Protein AF-A0A2E2HDE6-F1 (afdb_monomer_lite)

Foldseek 3Di:
DLLVDDPVVSQVVLLVVLLVVLLVVLLVVLVVVLVVVLCVQCVVQVVVLVVQPDQDPVVVLVVVLVVVCVPPDPVVSVVVSVVVCVVDVDDSHCVVVNVVSVVVSVVCSVVSSVVSSVVRSVVSSVVVVVVSVCVVDVDPDD

Sequence (142 aa):
MLYRLPFIIFYPVIFVWSIFYGGLAGCFYQLVSVYENWLAFNKLQINLWKRYPQRSYRKYIEHMWKHQVKGKSIELAEYNKLHLERKFPDEPFPFIRLTFNTLFMLLILPFMVLIGLFYGPVYVFRSKLQQYRNAIEPVPAK

Structure (mmCIF, N/CA/C/O backbone):
data_AF-A0A2E2HDE6-F1
#
_entry.id   AF-A0A2E2HDE6-F1
#
loop_
_atom_site.group_PDB
_atom_site.id
_atom_site.type_symbol
_atom_site.label_atom_id
_atom_site.label_alt_id
_atom_site.label_comp_id
_atom_site.label_asym_id
_atom_site.label_entity_id
_atom_site.label_seq_id
_atom_site.pdbx_PDB_ins_code
_atom_site.Cartn_x
_atom_site.Cartn_y
_atom_site.Cartn_z
_atom_site.occupancy
_atom_site.B_iso_or_equiv
_atom_site.auth_seq_id
_atom_site.auth_comp_id
_atom_site.auth_asym_id
_atom_site.auth_atom_id
_atom_site.pdbx_PDB_model_num
ATOM 1 N N . MET A 1 1 ? 9.616 -8.923 -28.697 1.00 59.62 1 MET A N 1
ATOM 2 C CA . MET A 1 1 ? 10.152 -8.360 -29.956 1.00 59.62 1 MET A CA 1
ATOM 3 C C . MET A 1 1 ? 11.148 -7.215 -29.758 1.00 59.62 1 MET A C 1
ATOM 5 O O . MET A 1 1 ? 12.103 -7.176 -30.514 1.00 59.62 1 MET A O 1
ATOM 9 N N . LEU A 1 2 ? 11.014 -6.345 -28.744 1.00 61.56 2 LEU A N 1
ATOM 10 C CA . LEU A 1 2 ? 11.945 -5.216 -28.516 1.00 61.56 2 LEU A CA 1
ATOM 11 C C . LEU A 1 2 ? 13.422 -5.612 -28.313 1.00 61.56 2 LEU A C 1
ATOM 13 O O . LEU A 1 2 ? 14.306 -4.886 -28.735 1.00 61.56 2 LEU A O 1
ATOM 17 N N . TYR A 1 3 ? 13.701 -6.778 -27.727 1.00 64.75 3 TYR A N 1
ATOM 18 C CA . TYR A 1 3 ? 15.060 -7.238 -27.401 1.00 64.75 3 TYR A CA 1
ATOM 19 C C . TYR A 1 3 ? 15.937 -7.620 -28.607 1.00 64.75 3 TYR A C 1
ATOM 21 O O . TYR A 1 3 ? 17.091 -7.979 -28.419 1.00 64.75 3 TYR A O 1
ATOM 29 N N . ARG A 1 4 ? 15.404 -7.582 -29.835 1.00 67.31 4 ARG A N 1
ATOM 30 C CA . ARG A 1 4 ? 16.168 -7.838 -31.071 1.00 67.31 4 ARG A CA 1
ATOM 31 C C . ARG A 1 4 ? 16.667 -6.556 -31.748 1.00 67.31 4 ARG A C 1
ATOM 33 O O . ARG A 1 4 ? 17.321 -6.637 -32.780 1.00 67.31 4 ARG A O 1
ATOM 40 N N . LEU A 1 5 ? 16.316 -5.386 -31.213 1.00 75.12 5 LEU A N 1
ATOM 41 C CA . LEU A 1 5 ? 16.745 -4.101 -31.758 1.00 75.12 5 LEU A CA 1
ATOM 42 C C . LEU A 1 5 ? 18.225 -3.845 -31.443 1.00 75.12 5 LEU A C 1
ATOM 44 O O . LEU A 1 5 ? 18.683 -4.228 -30.366 1.00 75.12 5 LEU A O 1
ATOM 48 N N . PRO A 1 6 ? 18.963 -3.156 -32.332 1.00 77.00 6 PRO A N 1
ATOM 49 C CA . PRO A 1 6 ? 20.324 -2.733 -32.036 1.00 77.00 6 PRO A CA 1
ATOM 50 C C . PRO A 1 6 ? 20.334 -1.806 -30.814 1.00 77.00 6 PRO A C 1
ATOM 52 O O . PRO A 1 6 ? 19.424 -0.992 -30.629 1.00 77.00 6 PRO A O 1
ATOM 55 N N . PHE A 1 7 ? 21.385 -1.912 -29.998 1.00 75.56 7 PHE A N 1
ATOM 56 C CA . PHE A 1 7 ? 21.508 -1.252 -28.690 1.00 75.56 7 PHE A CA 1
ATOM 57 C C . PHE A 1 7 ? 21.157 0.248 -28.708 1.00 75.56 7 PHE A C 1
ATOM 59 O O . PHE A 1 7 ? 20.456 0.736 -27.822 1.00 75.56 7 PHE A O 1
ATOM 66 N N . ILE A 1 8 ? 21.581 0.952 -29.763 1.00 80.88 8 ILE A N 1
ATOM 67 C CA . ILE A 1 8 ? 21.373 2.395 -29.970 1.00 80.88 8 ILE A CA 1
ATOM 68 C C . ILE A 1 8 ? 19.882 2.764 -30.027 1.00 80.88 8 ILE A C 1
ATOM 70 O O . ILE A 1 8 ? 19.489 3.822 -29.547 1.00 80.88 8 ILE A O 1
ATOM 74 N N . ILE A 1 9 ? 19.043 1.888 -30.584 1.00 82.69 9 ILE A N 1
ATOM 75 C CA . ILE A 1 9 ? 17.593 2.097 -30.708 1.00 82.69 9 ILE A CA 1
ATOM 76 C C . ILE A 1 9 ? 16.868 1.510 -29.493 1.00 82.69 9 ILE A C 1
ATOM 78 O O . ILE A 1 9 ? 15.893 2.074 -29.001 1.00 82.69 9 ILE A O 1
ATOM 82 N N . PHE A 1 10 ? 17.365 0.389 -28.974 1.00 82.44 10 PHE A N 1
ATOM 83 C CA . PHE A 1 10 ? 16.789 -0.307 -27.829 1.00 82.44 10 PHE A CA 1
ATOM 84 C C . PHE A 1 10 ? 16.713 0.575 -26.572 1.00 82.44 10 PHE A C 1
ATOM 86 O O . PHE A 1 10 ? 15.664 0.645 -25.929 1.00 82.44 10 PHE A O 1
ATOM 93 N N . TYR A 1 11 ? 17.804 1.269 -26.239 1.00 83.88 11 TYR A N 1
ATOM 94 C CA . TYR A 1 11 ? 17.922 2.046 -25.003 1.00 83.88 11 TYR A CA 1
ATOM 95 C C . TYR A 1 11 ? 16.919 3.214 -24.892 1.00 83.88 11 TYR A C 1
ATOM 97 O O . TYR A 1 11 ? 16.182 3.250 -23.903 1.00 83.88 11 TYR A O 1
ATOM 105 N N . PRO A 1 12 ? 16.805 4.139 -25.873 1.00 87.06 12 PRO A N 1
ATOM 106 C CA . PRO A 1 12 ? 15.838 5.236 -25.794 1.00 87.06 12 PRO A CA 1
ATOM 107 C C . PRO A 1 12 ? 14.389 4.738 -25.832 1.00 87.06 12 PRO A C 1
ATOM 109 O O . PRO A 1 12 ? 13.545 5.251 -25.099 1.00 87.06 12 PRO A O 1
ATOM 112 N N . VAL A 1 13 ? 14.096 3.698 -26.621 1.00 87.75 13 VAL A N 1
ATOM 113 C CA . VAL A 1 13 ? 12.741 3.134 -26.715 1.00 87.75 13 VAL A CA 1
ATOM 114 C C . VAL A 1 13 ? 12.306 2.525 -25.384 1.00 87.75 13 VAL A C 1
ATOM 116 O O . VAL A 1 13 ? 11.186 2.767 -24.933 1.00 87.75 13 VAL A O 1
ATOM 119 N N . ILE A 1 14 ? 13.182 1.772 -24.715 1.00 87.12 14 ILE A N 1
ATOM 120 C CA . ILE A 1 14 ? 12.865 1.213 -23.397 1.00 87.12 14 ILE A CA 1
ATOM 121 C C . ILE A 1 14 ? 12.851 2.264 -22.308 1.00 87.12 14 ILE A C 1
ATOM 123 O O . ILE A 1 14 ? 12.041 2.143 -21.398 1.00 87.12 14 ILE A O 1
ATOM 127 N N . PHE A 1 15 ? 13.678 3.300 -22.395 1.00 86.56 15 PHE A N 1
ATOM 128 C CA . PHE A 1 15 ? 13.601 4.409 -21.455 1.00 86.56 15 PHE A CA 1
ATOM 129 C C . PHE A 1 15 ? 12.209 5.056 -21.482 1.00 86.56 15 PHE A C 1
ATOM 131 O O . PHE A 1 15 ? 11.551 5.138 -20.445 1.00 86.56 15 PHE A O 1
ATOM 138 N N . VAL A 1 16 ? 11.710 5.402 -22.673 1.00 90.00 16 VAL A N 1
ATOM 139 C CA . VAL A 1 16 ? 10.354 5.946 -22.847 1.00 90.00 16 VAL A CA 1
ATOM 140 C C . VAL A 1 16 ? 9.299 4.940 -22.382 1.00 90.00 16 VAL A C 1
ATOM 142 O O . VAL A 1 16 ? 8.429 5.281 -21.582 1.00 90.00 16 VAL A O 1
ATOM 145 N N . TRP A 1 17 ? 9.404 3.679 -22.811 1.00 88.12 17 TRP A N 1
ATOM 146 C CA . TRP A 1 17 ? 8.456 2.632 -22.421 1.00 88.12 17 TRP A CA 1
ATOM 147 C C . TRP A 1 17 ? 8.391 2.427 -20.904 1.00 88.12 17 TRP A C 1
ATOM 149 O O . TRP A 1 17 ? 7.309 2.268 -20.340 1.00 88.12 17 TRP A O 1
ATOM 159 N N . SER A 1 18 ? 9.537 2.461 -20.230 1.00 89.62 18 SER A N 1
ATOM 160 C CA . SER A 1 18 ? 9.634 2.331 -18.781 1.00 89.62 18 SER A CA 1
ATOM 161 C C . SER A 1 18 ? 8.983 3.495 -18.054 1.00 89.62 18 SER A C 1
ATOM 163 O O . SER A 1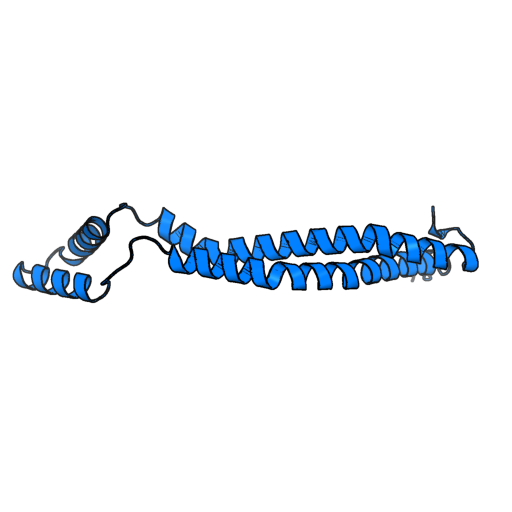 18 ? 8.322 3.261 -17.048 1.00 89.62 18 SER A O 1
ATOM 165 N N . ILE A 1 19 ? 9.114 4.727 -18.548 1.00 90.31 19 ILE A N 1
ATOM 166 C CA . ILE A 1 19 ? 8.449 5.883 -17.935 1.00 90.31 19 ILE A CA 1
ATOM 167 C C . ILE A 1 19 ? 6.930 5.721 -18.019 1.00 90.31 19 ILE A C 1
ATOM 169 O O . ILE A 1 19 ? 6.251 5.796 -16.996 1.00 90.31 19 ILE A O 1
ATOM 173 N N . PHE A 1 20 ? 6.402 5.429 -19.210 1.00 89.94 20 PHE A N 1
ATOM 174 C CA . PHE A 1 20 ? 4.958 5.296 -19.415 1.00 89.94 20 PHE A CA 1
ATOM 175 C C . PHE A 1 20 ? 4.375 4.086 -18.678 1.00 89.94 20 PHE A C 1
ATOM 177 O O . PHE A 1 20 ? 3.468 4.224 -17.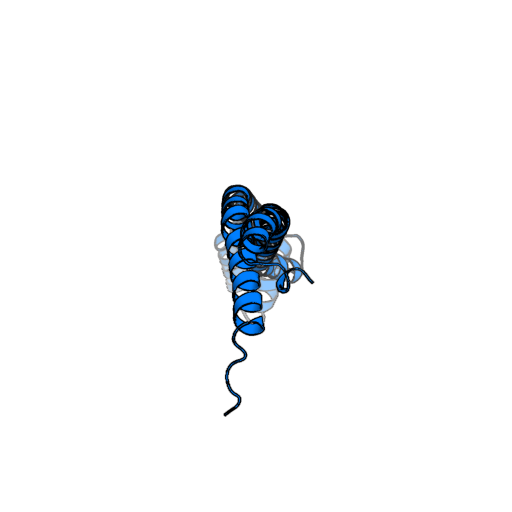857 1.00 89.94 20 PHE A O 1
ATOM 184 N N . TYR A 1 21 ? 4.900 2.890 -18.945 1.00 89.38 21 TYR A N 1
ATOM 185 C CA . TYR A 1 21 ? 4.355 1.657 -18.382 1.00 89.38 21 TYR A CA 1
ATOM 186 C C . TYR A 1 21 ? 4.730 1.484 -16.909 1.00 89.38 21 TYR A C 1
ATOM 188 O O . TYR A 1 21 ? 3.888 1.140 -16.083 1.00 89.38 21 TYR A O 1
ATOM 196 N N . GLY A 1 22 ? 5.992 1.745 -16.565 1.00 88.31 22 GLY A N 1
ATOM 197 C CA . GLY A 1 22 ? 6.484 1.615 -15.199 1.00 88.31 22 GLY A CA 1
ATOM 198 C C . GLY A 1 22 ? 5.901 2.666 -14.266 1.00 88.31 22 GLY A C 1
ATOM 199 O O . GLY A 1 22 ? 5.579 2.325 -13.134 1.00 88.31 22 GLY A O 1
ATOM 200 N N . GLY A 1 23 ? 5.685 3.900 -14.730 1.00 89.88 23 GLY A N 1
ATOM 201 C CA . GLY A 1 23 ? 5.022 4.935 -13.936 1.00 89.88 23 GLY A CA 1
ATOM 202 C C . GLY A 1 23 ? 3.586 4.544 -13.584 1.00 89.88 23 GLY A C 1
ATOM 203 O O . GLY A 1 23 ? 3.222 4.534 -12.408 1.00 89.88 23 GLY A O 1
ATOM 204 N N . LEU A 1 24 ? 2.795 4.135 -14.584 1.00 90.69 24 LEU A N 1
ATOM 205 C CA . LEU A 1 24 ? 1.407 3.702 -14.383 1.00 90.69 24 LEU A CA 1
ATOM 206 C C . LEU A 1 24 ? 1.309 2.460 -13.491 1.00 90.69 24 LEU A C 1
ATOM 208 O O . LEU A 1 24 ? 0.542 2.452 -12.527 1.00 90.69 24 LEU A O 1
ATOM 212 N N . ALA A 1 25 ? 2.109 1.429 -13.775 1.00 88.88 25 ALA A N 1
ATOM 213 C CA . ALA A 1 25 ? 2.122 0.208 -12.976 1.00 88.88 25 ALA A CA 1
ATOM 214 C C . ALA A 1 25 ? 2.579 0.487 -11.536 1.00 88.88 25 ALA A C 1
ATOM 216 O O . ALA A 1 25 ? 1.948 0.022 -10.592 1.00 88.88 25 ALA A O 1
ATOM 217 N N . GLY A 1 26 ? 3.635 1.284 -11.353 1.00 89.06 26 GLY A N 1
ATOM 218 C CA . GLY A 1 26 ? 4.152 1.658 -10.038 1.00 89.06 26 GLY A CA 1
ATOM 219 C C . GLY A 1 26 ? 3.127 2.412 -9.192 1.00 89.06 26 GLY A C 1
ATOM 220 O O . GLY A 1 26 ? 2.955 2.092 -8.015 1.00 89.06 26 GLY A O 1
ATOM 221 N N . CYS A 1 27 ? 2.389 3.348 -9.795 1.00 90.75 27 CYS A N 1
ATOM 222 C CA . CYS A 1 27 ? 1.278 4.029 -9.128 1.00 90.75 27 CYS A CA 1
ATOM 223 C C . CYS A 1 27 ? 0.177 3.042 -8.725 1.00 90.75 27 CYS A C 1
ATOM 225 O O . CYS A 1 27 ? -0.275 3.058 -7.581 1.00 90.75 27 CYS A O 1
ATOM 227 N N . PHE A 1 28 ? -0.226 2.154 -9.638 1.00 92.44 28 PHE A N 1
ATOM 228 C CA . PHE A 1 28 ? -1.267 1.163 -9.374 1.00 92.44 28 PHE A CA 1
ATOM 229 C C . PHE A 1 28 ? -0.892 0.221 -8.221 1.00 92.44 28 PHE A C 1
ATOM 231 O O . PHE A 1 28 ? -1.675 0.050 -7.289 1.00 92.44 28 PHE A O 1
ATOM 238 N N . TYR A 1 29 ? 0.322 -0.335 -8.227 1.00 91.06 29 TYR A N 1
ATOM 239 C CA . TYR A 1 29 ? 0.782 -1.221 -7.154 1.00 91.06 29 TYR A CA 1
ATOM 240 C C . TYR A 1 29 ? 0.866 -0.513 -5.801 1.00 91.06 29 TYR A C 1
ATOM 242 O O . TYR A 1 29 ? 0.520 -1.111 -4.783 1.00 91.06 29 TYR A O 1
ATOM 250 N N . GLN A 1 30 ? 1.273 0.758 -5.771 1.00 91.25 30 GLN A N 1
ATOM 251 C CA . GLN A 1 30 ? 1.296 1.515 -4.520 1.00 91.25 30 GLN A CA 1
ATOM 252 C C . GLN A 1 30 ? -0.108 1.841 -4.007 1.00 91.25 30 GLN A C 1
ATOM 254 O O . GLN A 1 30 ? -0.342 1.758 -2.803 1.00 91.25 30 GLN A O 1
ATOM 259 N N . LEU A 1 31 ? -1.070 2.122 -4.890 1.00 90.50 31 LEU A N 1
ATOM 260 C CA . LEU A 1 31 ? -2.474 2.274 -4.494 1.00 90.50 31 LEU A CA 1
ATOM 261 C C . LEU A 1 31 ? -3.030 0.984 -3.880 1.00 90.50 31 LEU A C 1
ATOM 263 O O . LEU A 1 31 ? -3.672 1.036 -2.830 1.00 90.50 31 LEU A O 1
ATOM 267 N N . VAL A 1 32 ? -2.743 -0.168 -4.494 1.00 92.56 32 VAL A N 1
ATOM 268 C CA . VAL A 1 32 ? -3.135 -1.479 -3.953 1.00 92.56 32 VAL A CA 1
ATOM 269 C C . VAL A 1 32 ? -2.470 -1.728 -2.597 1.00 92.56 32 VAL A C 1
ATOM 271 O O . VAL A 1 32 ? -3.157 -2.092 -1.650 1.00 92.56 32 VAL A O 1
ATOM 274 N N . SER A 1 33 ? -1.174 -1.445 -2.462 1.00 89.81 33 SER A N 1
ATOM 275 C CA . SER A 1 33 ? -0.435 -1.578 -1.197 1.00 89.81 33 SER A CA 1
ATOM 276 C C . SER A 1 33 ? -1.028 -0.716 -0.073 1.00 89.81 33 SER A C 1
ATOM 278 O O . SER A 1 33 ? -1.257 -1.195 1.040 1.00 89.81 33 SER A O 1
ATOM 280 N N . VAL A 1 34 ? -1.339 0.555 -0.351 1.00 90.94 34 VAL A N 1
ATOM 281 C CA . VAL A 1 34 ? -1.989 1.449 0.623 1.00 90.94 34 VAL A CA 1
ATOM 282 C C . VAL A 1 34 ? -3.373 0.920 1.007 1.00 90.94 34 VAL A C 1
ATOM 2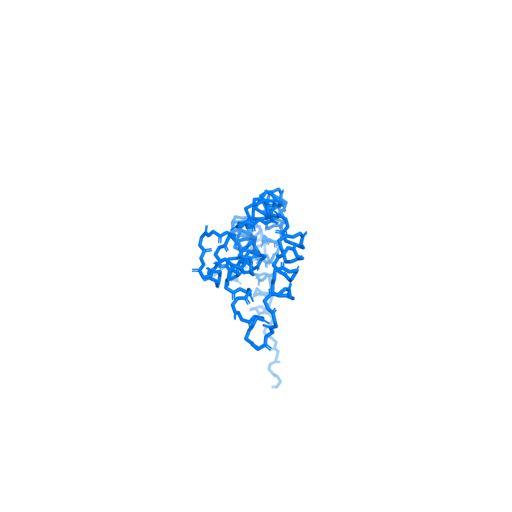84 O O . VAL A 1 34 ? -3.723 0.924 2.189 1.00 90.94 34 VAL A O 1
ATOM 287 N N . TYR A 1 35 ? -4.140 0.410 0.040 1.00 89.94 35 TYR A N 1
ATOM 288 C CA . TYR A 1 35 ? -5.449 -0.191 0.290 1.00 89.94 35 TYR A CA 1
ATOM 289 C C . TYR A 1 35 ? -5.367 -1.455 1.159 1.00 89.94 35 TYR A C 1
ATOM 291 O O . TYR A 1 35 ? -6.121 -1.587 2.126 1.00 89.94 35 TYR A O 1
ATOM 299 N N . GLU A 1 36 ? -4.438 -2.363 0.864 1.00 91.00 36 GLU A N 1
ATOM 300 C CA . GLU A 1 36 ? -4.217 -3.581 1.648 1.00 91.00 36 GLU A CA 1
ATOM 301 C C . GLU A 1 36 ? -3.785 -3.259 3.078 1.00 91.00 36 GLU A C 1
ATOM 303 O O . GLU A 1 36 ? -4.323 -3.830 4.031 1.00 91.00 36 GLU A O 1
ATOM 308 N N . ASN A 1 37 ? -2.881 -2.292 3.244 1.00 88.88 37 ASN A N 1
ATOM 309 C CA . ASN A 1 37 ? -2.470 -1.822 4.561 1.00 88.88 37 ASN A CA 1
ATOM 310 C C . ASN A 1 37 ? -3.654 -1.217 5.323 1.00 88.88 37 ASN A C 1
ATOM 312 O O . ASN A 1 37 ? -3.893 -1.582 6.475 1.00 88.88 37 ASN A O 1
ATOM 316 N N . TRP A 1 38 ? -4.441 -0.345 4.688 1.00 90.12 38 TRP A N 1
ATOM 317 C CA . TRP A 1 38 ? -5.645 0.231 5.294 1.00 90.12 38 TRP A CA 1
ATOM 318 C C . TRP A 1 38 ? -6.629 -0.856 5.748 1.00 90.12 38 TRP A C 1
ATOM 320 O O . TRP A 1 38 ? -7.128 -0.816 6.878 1.00 90.12 38 TRP A O 1
ATOM 330 N N . LEU A 1 39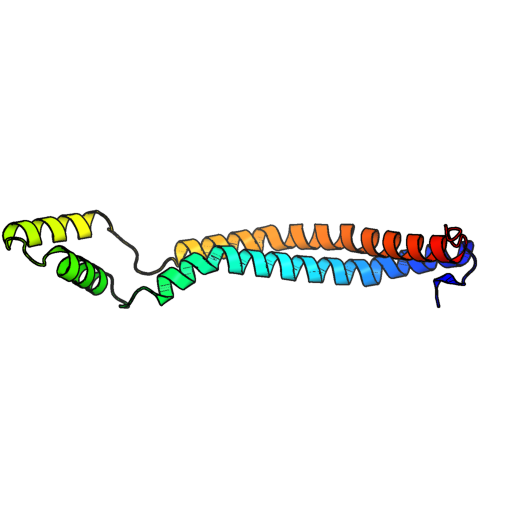 ? -6.860 -1.872 4.912 1.00 88.69 39 LEU A N 1
ATOM 331 C CA . LEU A 1 39 ? -7.662 -3.038 5.274 1.00 88.69 39 LEU A CA 1
ATOM 332 C C . LEU A 1 39 ? -7.070 -3.783 6.470 1.00 88.69 39 LEU A C 1
ATOM 334 O O . LEU A 1 39 ? -7.809 -4.094 7.401 1.00 88.69 39 LEU A O 1
ATOM 338 N N . ALA A 1 40 ? -5.766 -4.059 6.476 1.00 86.50 40 ALA A N 1
ATOM 339 C CA . ALA A 1 40 ? -5.098 -4.793 7.547 1.00 86.50 40 ALA A CA 1
ATOM 340 C C . ALA A 1 40 ? -5.206 -4.067 8.899 1.00 86.50 40 ALA A C 1
ATOM 342 O O . ALA A 1 40 ? -5.606 -4.684 9.892 1.00 86.50 40 ALA A O 1
ATOM 343 N N . PHE A 1 41 ? -4.950 -2.755 8.926 1.00 82.62 41 PHE A N 1
ATOM 344 C CA . PHE A 1 41 ? -5.077 -1.927 10.131 1.00 82.62 41 PHE A 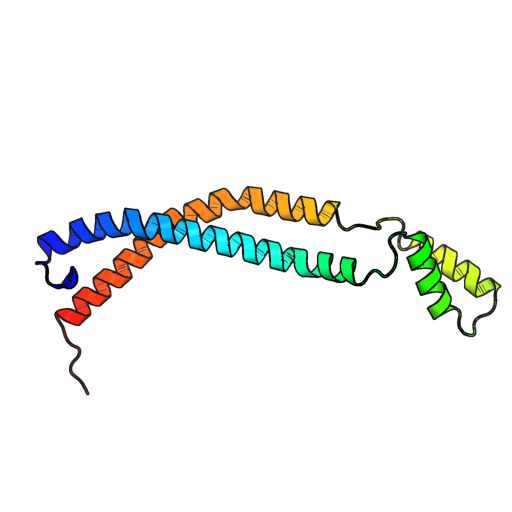CA 1
ATOM 345 C C . PHE A 1 41 ? -6.514 -1.882 10.663 1.00 82.62 41 PHE A C 1
ATOM 347 O O . PHE A 1 41 ? -6.736 -1.900 11.877 1.00 82.62 41 PHE A O 1
ATOM 354 N N . ASN A 1 42 ? -7.504 -1.874 9.771 1.00 85.44 42 ASN A N 1
ATOM 355 C CA . ASN A 1 42 ? -8.909 -1.777 10.160 1.00 85.44 42 ASN A CA 1
ATOM 356 C C . ASN A 1 42 ? -9.585 -3.137 10.379 1.00 85.44 42 ASN A C 1
ATOM 358 O O . ASN A 1 42 ? -10.617 -3.203 11.049 1.00 85.44 42 ASN A O 1
ATOM 362 N N . LYS A 1 43 ? -9.002 -4.241 9.899 1.00 84.31 43 LYS A N 1
ATOM 363 C CA . LYS A 1 43 ? -9.562 -5.599 10.008 1.00 84.31 43 LYS A CA 1
ATOM 364 C C . LYS A 1 43 ? -9.832 -5.996 11.453 1.00 84.31 43 LYS A C 1
ATOM 366 O O . LYS A 1 43 ? -10.868 -6.591 11.733 1.00 84.31 43 LYS A O 1
ATOM 371 N N . LEU A 1 44 ? -8.930 -5.653 12.373 1.00 74.94 44 LEU A N 1
ATOM 372 C CA . LEU A 1 44 ? -9.094 -5.956 13.795 1.00 74.94 44 LEU A CA 1
ATOM 373 C C . LEU A 1 44 ? -10.276 -5.184 14.397 1.00 74.94 44 LEU A C 1
ATOM 375 O O . LEU A 1 44 ? -11.115 -5.786 15.060 1.00 74.94 44 LEU A O 1
ATOM 379 N N . GLN A 1 45 ? -10.396 -3.891 14.094 1.00 73.94 45 GLN A N 1
ATOM 380 C CA . GLN A 1 45 ? -11.503 -3.046 14.559 1.00 73.94 45 GLN A CA 1
ATOM 381 C C . GLN A 1 45 ? -12.849 -3.498 13.975 1.00 73.94 45 GLN A C 1
ATOM 383 O O . GLN A 1 45 ? -13.837 -3.611 14.698 1.00 73.94 45 GLN A O 1
ATOM 388 N N . ILE A 1 46 ? -12.877 -3.848 12.686 1.00 75.44 46 ILE A N 1
ATOM 389 C CA . ILE A 1 46 ? -14.064 -4.374 12.000 1.00 75.44 46 ILE A CA 1
ATOM 390 C C . ILE A 1 46 ? -14.450 -5.757 12.545 1.00 75.44 46 ILE A C 1
ATOM 392 O O . ILE A 1 46 ? -15.633 -6.045 12.704 1.00 75.44 46 ILE A O 1
ATOM 396 N N . ASN A 1 47 ? -13.484 -6.627 12.842 1.00 74.56 47 ASN A N 1
ATOM 397 C CA . ASN A 1 47 ? -13.755 -7.952 13.403 1.00 74.56 47 ASN A CA 1
ATOM 398 C C . ASN A 1 47 ? -14.267 -7.875 14.838 1.00 74.56 47 ASN A C 1
ATOM 400 O O . ASN A 1 47 ? -15.194 -8.608 15.180 1.00 74.56 47 ASN A O 1
ATOM 404 N N . LEU A 1 48 ? -13.690 -6.995 15.660 1.00 66.56 48 LEU A N 1
ATOM 405 C CA . LEU A 1 48 ? -14.230 -6.691 16.980 1.00 66.56 48 LEU A CA 1
ATOM 406 C C . LEU A 1 48 ? -15.664 -6.185 16.831 1.00 66.56 48 LEU A C 1
ATOM 408 O O . LEU A 1 48 ? -16.557 -6.772 17.429 1.00 66.56 48 LEU A O 1
ATOM 412 N N . TRP A 1 49 ? -15.907 -5.217 15.940 1.00 68.38 49 TRP A N 1
ATOM 413 C CA . TRP A 1 49 ? -17.244 -4.705 15.625 1.00 68.38 49 TRP A CA 1
ATOM 414 C C . TRP A 1 49 ? -18.252 -5.795 15.232 1.00 68.38 49 TRP A C 1
ATOM 416 O O . TRP A 1 49 ? -19.329 -5.868 15.814 1.00 68.38 49 TRP A O 1
ATOM 426 N N . LYS A 1 50 ? -17.893 -6.693 14.309 1.00 67.56 50 LYS A N 1
ATOM 427 C CA . LYS A 1 50 ? -18.749 -7.820 13.895 1.00 67.56 50 LYS A CA 1
ATOM 428 C C . LYS A 1 50 ? -19.020 -8.818 15.025 1.00 67.56 50 LYS A C 1
ATOM 430 O O . LYS A 1 50 ? -20.054 -9.478 15.013 1.00 67.56 50 LYS A O 1
ATOM 435 N N . ARG A 1 51 ? -18.083 -8.963 15.967 1.00 63.31 51 ARG A N 1
ATOM 436 C CA . ARG A 1 51 ? -18.208 -9.846 17.135 1.00 63.31 51 ARG A CA 1
ATOM 437 C C . ARG A 1 51 ? -18.904 -9.179 18.320 1.00 63.31 51 ARG A C 1
ATOM 439 O O . ARG A 1 51 ? -19.293 -9.907 19.228 1.00 63.31 51 ARG A O 1
ATOM 446 N N . TYR A 1 52 ? -19.089 -7.855 18.327 1.00 59.66 52 TYR A N 1
ATOM 447 C CA . TYR A 1 52 ? -19.927 -7.183 19.321 1.00 59.66 52 TYR A CA 1
ATOM 448 C C . TYR A 1 52 ? -21.386 -7.601 19.089 1.00 59.66 52 TYR A C 1
ATOM 450 O O . TYR A 1 52 ? -21.989 -7.178 18.101 1.00 59.66 52 TYR A O 1
ATOM 458 N N . PRO A 1 53 ? -21.998 -8.412 19.974 1.00 47.22 53 PRO A N 1
ATOM 459 C CA . PRO A 1 53 ? -23.295 -9.010 19.673 1.00 47.22 53 PRO A CA 1
ATOM 460 C C . PRO A 1 53 ? -24.445 -7.998 19.709 1.00 47.22 53 PRO A C 1
ATOM 462 O O . PRO A 1 53 ? -25.552 -8.323 19.288 1.00 47.22 53 PRO A O 1
ATOM 465 N N . GLN A 1 54 ? -24.251 -6.789 20.255 1.00 51.50 54 GLN A N 1
ATOM 466 C CA . GLN A 1 54 ? -25.358 -5.878 20.544 1.00 51.50 54 GLN A CA 1
ATOM 467 C C . GLN A 1 54 ? -24.954 -4.405 20.370 1.00 51.50 54 GLN A C 1
ATOM 469 O O . GLN A 1 54 ? -24.081 -3.900 21.064 1.00 51.50 54 GLN A O 1
ATOM 474 N N . ARG A 1 55 ? -25.656 -3.708 19.464 1.00 53.66 55 ARG A N 1
ATOM 475 C CA . ARG A 1 55 ? -25.547 -2.274 19.106 1.00 53.66 55 ARG A CA 1
ATOM 476 C C . ARG A 1 55 ? -25.694 -1.265 20.268 1.00 53.66 55 ARG A C 1
ATOM 478 O O . ARG A 1 55 ? -25.740 -0.070 20.004 1.00 53.66 55 ARG A O 1
ATOM 485 N N . SER A 1 56 ? -25.785 -1.690 21.531 1.00 57.00 56 SER A N 1
ATOM 486 C CA . SER A 1 56 ? -25.778 -0.774 22.674 1.00 57.00 56 SER A CA 1
ATOM 487 C C . SER A 1 56 ? -24.790 -1.229 23.746 1.00 57.00 56 SER A C 1
ATOM 489 O O . SER A 1 56 ? -24.782 -2.381 24.175 1.00 57.00 56 SER A O 1
ATOM 491 N N . TYR A 1 57 ? -23.966 -0.288 24.202 1.00 59.62 57 TYR A N 1
ATOM 492 C CA . TYR A 1 57 ? -23.013 -0.458 25.300 1.00 59.62 57 TYR A CA 1
ATOM 493 C C . TYR A 1 57 ? -23.663 -1.094 26.546 1.00 59.62 57 TYR A C 1
ATOM 495 O O . TYR A 1 57 ? -23.132 -2.036 27.132 1.00 59.62 57 TYR A O 1
ATOM 503 N N . ARG A 1 58 ? -24.898 -0.681 26.861 1.00 60.91 58 ARG A N 1
ATOM 504 C CA . ARG A 1 58 ? -25.723 -1.224 27.953 1.00 60.91 58 ARG A CA 1
ATOM 505 C C . ARG A 1 58 ? -25.924 -2.742 27.866 1.00 60.91 58 ARG A C 1
ATOM 507 O O . ARG A 1 58 ? -25.837 -3.448 28.863 1.00 60.91 58 ARG A O 1
ATOM 514 N N . LYS A 1 59 ? -26.148 -3.244 26.657 1.00 61.44 59 LYS A N 1
ATOM 515 C CA . LYS A 1 59 ? -26.368 -4.659 26.365 1.00 61.44 59 LYS A CA 1
ATOM 516 C C . LYS A 1 59 ? -25.077 -5.490 26.460 1.00 61.44 59 LYS A C 1
ATOM 518 O O . LYS A 1 59 ? -25.101 -6.626 26.926 1.00 61.44 59 LYS A O 1
ATOM 523 N N . TYR A 1 60 ? -23.937 -4.902 26.088 1.00 61.16 60 TYR A N 1
ATOM 524 C CA . TYR A 1 60 ? -22.611 -5.498 26.291 1.00 61.16 60 TYR A CA 1
ATOM 525 C C . TYR A 1 60 ? -22.264 -5.634 27.780 1.00 61.16 60 TYR A C 1
ATOM 527 O O . TYR A 1 60 ? -21.865 -6.716 28.216 1.00 61.16 60 TYR A O 1
ATOM 535 N N . ILE A 1 61 ? -22.478 -4.575 28.567 1.00 62.38 61 ILE A N 1
ATOM 536 C CA . ILE A 1 61 ? -22.287 -4.611 30.023 1.00 62.38 61 ILE A CA 1
ATOM 537 C C . ILE A 1 61 ? -23.217 -5.651 30.656 1.00 62.38 61 ILE A C 1
ATOM 539 O O . ILE A 1 61 ? -22.752 -6.467 31.445 1.00 62.38 61 ILE A O 1
ATOM 543 N N . GLU A 1 62 ? -24.493 -5.710 30.257 1.00 65.75 62 GLU A N 1
ATOM 544 C CA . GLU A 1 62 ? -25.434 -6.737 30.728 1.00 65.75 62 GLU A CA 1
ATOM 545 C C . GLU A 1 62 ? -25.001 -8.167 30.364 1.00 65.75 62 GLU A C 1
ATOM 547 O O . GLU A 1 62 ? -25.162 -9.078 31.177 1.00 65.75 62 GLU A O 1
ATOM 552 N N . HIS A 1 63 ? -24.430 -8.388 29.176 1.00 65.69 63 HIS A N 1
ATOM 553 C CA . HIS A 1 63 ? -23.919 -9.698 28.764 1.00 65.69 63 HIS A CA 1
ATOM 554 C C . HIS A 1 63 ? -22.671 -10.113 29.561 1.00 65.69 63 HIS A C 1
ATOM 556 O O . HIS A 1 63 ? -22.603 -11.234 30.070 1.00 65.69 63 HIS A O 1
ATOM 562 N N . MET A 1 64 ? -21.696 -9.209 29.704 1.00 63.88 64 MET A N 1
ATOM 563 C CA . MET A 1 64 ? -20.488 -9.430 30.510 1.00 63.88 64 MET A CA 1
ATOM 564 C C . MET A 1 64 ? -20.838 -9.682 31.977 1.00 63.88 64 MET A C 1
ATOM 566 O O . MET A 1 64 ? -20.315 -10.611 32.593 1.00 63.88 64 MET A O 1
ATOM 570 N N . TRP A 1 65 ? -21.784 -8.911 32.507 1.00 66.75 65 TRP A N 1
ATOM 571 C CA . TRP A 1 65 ? -22.321 -9.077 33.848 1.00 66.75 65 TRP A CA 1
ATOM 572 C C . TRP A 1 65 ? -22.999 -10.442 34.021 1.00 66.75 65 TRP A C 1
ATOM 574 O O . TRP A 1 65 ? -22.623 -11.192 34.919 1.00 66.75 65 TRP A O 1
ATOM 584 N N . LYS A 1 66 ? -23.901 -10.847 33.115 1.00 69.75 66 LYS A N 1
ATOM 585 C CA . LYS A 1 66 ? -24.549 -12.176 33.159 1.00 69.75 66 LYS A CA 1
ATOM 586 C C . LYS A 1 66 ? -23.548 -13.334 33.137 1.00 69.75 66 LYS A C 1
ATOM 588 O O . LYS A 1 66 ? -23.771 -14.341 33.807 1.00 69.75 66 LYS A O 1
ATOM 593 N N . HIS A 1 67 ? -22.444 -13.198 32.402 1.00 68.44 67 HIS A N 1
ATOM 594 C CA . HIS A 1 67 ? -21.378 -14.202 32.388 1.00 68.44 67 HIS A CA 1
ATOM 595 C C . HIS A 1 67 ? -20.550 -14.228 33.682 1.00 68.44 67 HIS A C 1
ATOM 597 O O . HIS A 1 67 ? -20.163 -15.307 34.123 1.00 68.44 67 HIS A O 1
ATOM 603 N N . GLN A 1 68 ? -20.288 -13.073 34.300 1.00 66.19 68 GLN A N 1
ATOM 604 C CA . GLN A 1 68 ? -19.454 -12.962 35.507 1.00 66.19 68 GLN A CA 1
ATOM 605 C C . GLN A 1 68 ? -20.210 -13.195 36.826 1.00 66.19 68 GLN A C 1
ATOM 607 O O . GLN A 1 68 ? -19.577 -13.453 37.852 1.00 66.19 68 GLN A O 1
ATOM 612 N N . VAL A 1 69 ? -21.543 -13.102 36.810 1.00 65.62 69 VAL A N 1
ATOM 613 C CA . VAL A 1 69 ? -22.414 -13.208 37.996 1.00 65.62 69 VAL A CA 1
ATOM 614 C C . VAL A 1 69 ? -22.921 -14.628 38.250 1.00 65.62 69 VAL A C 1
ATOM 616 O O . VAL A 1 69 ? -23.469 -14.883 39.320 1.00 65.62 69 VAL A O 1
ATOM 619 N N . LYS A 1 70 ? -22.701 -15.588 37.337 1.00 58.16 70 LYS A N 1
ATOM 620 C CA . LYS A 1 70 ? -23.019 -17.006 37.591 1.00 58.16 70 LYS A CA 1
ATOM 621 C C . LYS A 1 70 ? -22.334 -17.478 38.889 1.00 58.16 70 LYS A C 1
ATOM 623 O O . LYS A 1 70 ? -21.139 -17.753 38.892 1.00 58.16 70 LYS A O 1
ATOM 628 N N . GLY A 1 71 ? -23.105 -17.554 39.978 1.00 61.69 71 GLY A N 1
ATOM 629 C CA . GLY A 1 71 ? -22.670 -18.033 41.296 1.00 61.69 71 GLY A CA 1
ATOM 630 C C . GLY A 1 71 ? -22.192 -16.979 42.309 1.00 61.69 71 GLY A C 1
ATOM 631 O O . GLY A 1 71 ? -21.685 -17.379 43.353 1.00 61.69 71 GLY A O 1
ATOM 632 N N . LYS A 1 72 ? -22.326 -15.666 42.056 1.00 61.38 72 LYS A N 1
ATOM 633 C CA . LYS A 1 72 ? -21.936 -14.608 43.021 1.00 61.38 72 LYS A CA 1
ATOM 634 C C . LYS A 1 72 ? -23.150 -13.972 43.711 1.00 61.38 72 LYS A C 1
ATOM 636 O O . LYS A 1 72 ? -24.220 -13.892 43.115 1.00 61.38 72 LYS A O 1
ATOM 641 N N . SER A 1 73 ? -22.975 -13.514 44.955 1.00 60.75 73 SER A N 1
ATOM 642 C CA . SER A 1 73 ? -24.019 -12.812 45.716 1.00 60.75 73 SER A CA 1
ATOM 643 C C . SER A 1 73 ? -24.420 -11.491 45.046 1.00 60.75 73 SER A C 1
ATOM 645 O O . SER A 1 73 ? -23.624 -10.857 44.349 1.00 60.75 73 SER A O 1
ATOM 647 N N . ILE A 1 74 ? -25.676 -11.087 45.251 1.00 64.12 74 ILE A N 1
ATOM 648 C CA . ILE A 1 74 ? -26.329 -9.966 44.549 1.00 64.12 74 ILE A CA 1
ATOM 649 C C . ILE A 1 74 ? -25.575 -8.637 44.763 1.00 64.12 74 ILE A C 1
ATOM 651 O O . ILE A 1 74 ? -25.399 -7.870 43.820 1.00 64.12 74 ILE A O 1
ATOM 655 N N . GLU A 1 75 ? -25.019 -8.412 45.953 1.00 64.75 75 GLU A N 1
ATOM 656 C CA . GLU A 1 75 ? -24.259 -7.197 46.291 1.00 64.75 75 GLU A CA 1
ATOM 657 C C . GLU A 1 75 ? -22.918 -7.103 45.537 1.00 64.75 75 GLU A C 1
ATOM 659 O O . GLU A 1 75 ? -22.544 -6.051 45.012 1.00 64.75 75 GLU A O 1
ATOM 664 N N . LEU A 1 76 ? -22.209 -8.231 45.388 1.00 63.12 76 LEU A N 1
ATOM 665 C CA . LEU A 1 76 ? -20.985 -8.309 44.580 1.00 63.12 76 LEU A CA 1
ATOM 666 C C . LEU A 1 76 ? -21.287 -8.151 43.085 1.00 63.12 76 LEU A C 1
ATOM 668 O O . LEU A 1 76 ? -20.427 -7.711 42.317 1.00 63.12 76 LEU A O 1
ATOM 672 N N . ALA A 1 77 ? -22.491 -8.519 42.651 1.00 64.50 77 ALA A N 1
ATOM 673 C CA . ALA A 1 77 ? -22.920 -8.360 41.271 1.00 64.50 77 ALA A CA 1
ATOM 674 C C . ALA A 1 77 ? -23.134 -6.881 40.909 1.00 64.50 77 ALA A C 1
ATOM 676 O O . ALA A 1 77 ? -22.711 -6.465 39.828 1.00 64.50 77 ALA A O 1
ATOM 677 N N . GLU A 1 78 ? -23.727 -6.077 41.795 1.00 66.31 78 GLU A N 1
ATOM 678 C CA . GLU A 1 78 ? -23.895 -4.631 41.581 1.00 66.31 78 GLU A CA 1
ATOM 679 C C . GLU A 1 78 ? -22.565 -3.878 41.620 1.00 66.31 78 GLU A C 1
ATOM 681 O O . GLU A 1 78 ? -22.296 -3.065 40.730 1.00 66.31 78 GLU A O 1
ATOM 686 N N . TYR A 1 79 ? -21.682 -4.212 42.567 1.00 68.25 79 TYR A N 1
ATOM 687 C CA . TYR A 1 79 ? -20.344 -3.619 42.624 1.00 68.25 79 TYR A CA 1
ATOM 688 C C . TYR A 1 79 ? -19.537 -3.906 41.349 1.00 68.25 79 TYR A C 1
ATOM 690 O O . TYR A 1 79 ? -18.936 -3.001 40.768 1.00 68.25 79 TYR A O 1
ATOM 698 N N . ASN A 1 80 ? -19.573 -5.149 40.853 1.00 67.38 80 ASN A N 1
ATOM 699 C CA . ASN A 1 80 ? -18.902 -5.515 39.603 1.00 67.38 80 ASN A CA 1
ATOM 700 C C . ASN A 1 80 ? -19.497 -4.794 38.389 1.00 67.38 80 ASN A C 1
ATOM 702 O O . ASN A 1 80 ? -18.749 -4.429 37.484 1.00 67.38 80 ASN A O 1
ATOM 706 N N . LYS A 1 81 ? -20.813 -4.554 38.369 1.00 65.56 81 LYS A N 1
ATOM 707 C CA . LYS A 1 81 ? -21.474 -3.797 37.300 1.00 65.56 81 LYS A CA 1
ATOM 708 C C . LYS A 1 81 ? -21.014 -2.337 37.277 1.00 65.56 81 LYS A C 1
ATOM 710 O O . LYS A 1 81 ? -20.586 -1.864 36.229 1.00 65.56 81 LYS A O 1
ATOM 715 N N . LEU A 1 82 ? -21.002 -1.664 38.429 1.00 69.31 82 LEU A N 1
ATOM 716 C CA . LEU A 1 82 ? -20.489 -0.293 38.570 1.00 69.31 82 LEU A CA 1
ATOM 717 C C . LEU A 1 82 ? -18.999 -0.190 38.211 1.00 69.31 82 LEU A C 1
ATOM 719 O O . LEU A 1 82 ? -18.566 0.784 37.593 1.00 69.31 82 LEU A O 1
ATOM 723 N N . HIS A 1 83 ? -18.206 -1.202 38.567 1.00 69.62 83 HIS A N 1
ATOM 724 C CA . HIS A 1 83 ? -16.785 -1.257 38.229 1.00 69.62 83 HIS A CA 1
ATOM 725 C C . HIS A 1 83 ? -16.557 -1.493 36.725 1.00 69.62 83 HIS A C 1
ATOM 727 O O . HIS A 1 83 ? -15.668 -0.884 36.135 1.00 69.62 83 HIS A O 1
ATOM 733 N N . LEU A 1 84 ? -17.381 -2.331 36.086 1.00 65.94 84 LEU A N 1
ATOM 734 C CA . LEU A 1 84 ? -17.395 -2.536 34.634 1.00 65.94 84 LEU A CA 1
ATOM 735 C C . LEU A 1 84 ? -17.791 -1.257 33.888 1.00 65.94 84 LEU A C 1
ATOM 737 O O . LEU A 1 84 ? -17.109 -0.880 32.939 1.00 65.94 84 LEU A O 1
ATOM 741 N N . GLU A 1 85 ? -18.837 -0.567 34.340 1.00 65.25 85 GLU A N 1
ATOM 742 C CA . GLU A 1 85 ? -19.306 0.680 33.728 1.00 65.25 85 GLU A CA 1
ATOM 743 C C . GLU A 1 85 ? -18.263 1.803 33.833 1.00 65.25 85 GLU A C 1
ATOM 745 O O . GLU A 1 85 ? -18.036 2.513 32.856 1.00 65.25 85 GLU A O 1
ATOM 750 N N . ARG A 1 86 ? -17.556 1.914 34.970 1.00 66.75 86 ARG A N 1
ATOM 751 C CA . ARG A 1 86 ? -16.440 2.867 35.140 1.00 66.75 86 ARG A CA 1
ATOM 752 C C . ARG A 1 86 ? -15.183 2.501 34.355 1.00 66.75 86 ARG A C 1
ATOM 754 O O . ARG A 1 86 ? -14.409 3.391 34.019 1.00 66.75 86 ARG A O 1
ATOM 761 N N . LYS A 1 87 ? -14.938 1.212 34.106 1.00 64.19 87 LYS A N 1
ATOM 762 C CA . LYS A 1 87 ? -13.737 0.737 33.399 1.00 64.19 87 LYS A CA 1
ATOM 763 C C . LYS A 1 87 ? -13.844 0.902 31.880 1.00 64.19 87 LYS A C 1
ATOM 765 O O . LYS A 1 87 ? -12.815 0.948 31.211 1.00 64.19 87 LYS A O 1
ATOM 770 N N . PHE A 1 88 ? -15.061 1.007 31.348 1.00 58.66 88 PHE A N 1
ATOM 771 C CA . PHE A 1 88 ? -15.325 1.164 29.916 1.00 58.66 88 PHE A CA 1
ATOM 772 C C . PHE A 1 88 ? -16.188 2.407 29.620 1.00 58.66 88 PHE A C 1
ATOM 774 O O . PHE A 1 88 ? -17.219 2.266 28.978 1.00 58.66 88 PHE A O 1
ATOM 781 N N . PRO A 1 89 ? -15.808 3.618 30.074 1.00 55.59 89 PRO A N 1
ATOM 782 C CA . PRO A 1 89 ? -16.714 4.770 30.144 1.00 55.59 89 PRO A CA 1
ATOM 783 C C . PRO A 1 89 ? -17.377 5.155 28.808 1.00 55.59 89 PRO A C 1
ATOM 785 O O . PRO A 1 89 ? -18.528 5.558 28.831 1.00 55.59 89 PRO A O 1
ATOM 788 N N . ASP A 1 90 ? -16.714 4.926 27.672 1.00 54.09 90 ASP A N 1
ATOM 789 C CA . ASP A 1 90 ? -17.228 5.006 26.297 1.00 54.09 90 ASP A CA 1
ATOM 790 C C . ASP A 1 90 ? -16.313 4.078 25.450 1.00 54.09 90 ASP A C 1
ATOM 792 O O . ASP A 1 90 ? -15.144 3.897 25.784 1.00 54.09 90 ASP A O 1
ATOM 796 N N . GLU A 1 91 ? -16.716 3.330 24.420 1.00 52.09 91 GLU A N 1
ATOM 797 C CA . GLU A 1 91 ? -17.312 3.772 23.158 1.00 52.09 91 GLU A CA 1
ATOM 798 C C . GLU A 1 91 ? -17.916 2.552 22.415 1.00 52.09 91 GLU A C 1
ATOM 800 O O . GLU A 1 91 ? -17.253 1.515 22.295 1.00 52.09 91 GLU A O 1
ATOM 805 N N . PRO A 1 92 ? -19.127 2.634 21.828 1.00 56.53 92 PRO A N 1
ATOM 806 C CA . PRO A 1 92 ? -19.725 1.521 21.087 1.00 56.53 92 PRO A CA 1
ATOM 807 C C . PRO A 1 92 ? -19.301 1.446 19.604 1.00 56.53 92 PRO A C 1
ATOM 809 O O . PRO A 1 92 ? -19.818 0.609 18.862 1.00 56.53 92 PRO A O 1
ATOM 812 N N . PHE A 1 93 ? -18.363 2.280 19.141 1.00 56.00 93 PHE A N 1
ATOM 813 C CA . PHE A 1 93 ? -17.843 2.205 17.773 1.00 56.00 93 PHE A CA 1
ATOM 814 C C . PHE A 1 93 ? -16.400 2.722 17.717 1.00 56.00 93 PHE A C 1
ATOM 816 O O . PHE A 1 93 ? -16.170 3.852 18.143 1.00 56.00 93 PHE A O 1
ATOM 823 N N . PRO A 1 94 ? -15.432 2.000 17.116 1.00 69.38 94 PRO A N 1
ATOM 824 C CA . PRO A 1 94 ? -14.080 2.515 16.892 1.00 69.38 94 PRO A CA 1
ATOM 825 C C . PRO A 1 94 ? -14.060 3.542 15.747 1.00 69.38 94 PRO A C 1
ATOM 827 O O . PRO A 1 94 ? -13.147 3.544 14.925 1.00 69.38 94 PRO A O 1
ATOM 830 N N . PHE A 1 95 ? -15.087 4.394 15.652 1.00 70.69 95 PHE A N 1
ATOM 831 C CA . PHE A 1 95 ? -15.264 5.374 14.587 1.00 70.69 95 PHE A CA 1
ATOM 832 C C . PHE A 1 95 ? -14.099 6.351 14.573 1.00 70.69 95 PHE A C 1
ATOM 834 O O . PHE A 1 95 ? -13.504 6.568 13.527 1.00 70.69 95 PHE A O 1
ATOM 841 N N . ILE A 1 96 ? -13.711 6.869 15.741 1.00 74.94 96 ILE A N 1
ATOM 842 C CA . ILE A 1 96 ? -12.591 7.805 15.855 1.00 74.94 96 ILE A CA 1
ATOM 843 C C . ILE A 1 96 ? -11.307 7.153 15.334 1.00 74.94 96 ILE A C 1
ATOM 845 O O . ILE A 1 96 ? -10.626 7.740 14.502 1.00 74.94 96 ILE A O 1
ATOM 849 N N . ARG A 1 97 ? -11.021 5.904 15.728 1.00 76.69 97 ARG A N 1
ATOM 850 C CA . ARG A 1 97 ? -9.829 5.168 15.265 1.00 76.69 97 ARG A CA 1
ATOM 851 C C . ARG A 1 97 ? -9.876 4.837 13.772 1.00 76.69 97 ARG A C 1
ATOM 853 O O . ARG A 1 97 ? -8.876 5.020 13.089 1.00 76.69 97 ARG A O 1
ATOM 860 N N . LEU A 1 98 ? -11.019 4.379 13.256 1.00 81.50 98 LEU A N 1
ATOM 861 C CA . LEU A 1 98 ? -11.225 4.104 11.826 1.00 81.50 98 LEU A CA 1
ATOM 862 C C . LEU A 1 98 ? -11.025 5.372 10.989 1.00 81.50 98 LEU A C 1
ATOM 864 O O . LEU A 1 98 ? -10.332 5.341 9.971 1.00 81.50 98 LEU A O 1
ATOM 868 N N . THR A 1 99 ? -11.590 6.490 11.439 1.00 82.62 99 THR A N 1
ATOM 869 C CA . THR A 1 99 ? -11.468 7.792 10.781 1.00 82.62 99 THR A CA 1
ATOM 870 C C . THR A 1 99 ? -10.027 8.287 10.824 1.00 82.62 99 THR A C 1
ATOM 872 O O . THR A 1 99 ? -9.503 8.677 9.785 1.00 82.62 99 THR A O 1
ATOM 875 N N . PHE A 1 100 ? -9.339 8.183 11.966 1.00 85.94 100 PHE A N 1
ATOM 876 C CA . PHE A 1 100 ? -7.929 8.571 12.088 1.00 85.94 100 PHE A CA 1
ATOM 877 C C . PHE A 1 100 ? -7.013 7.725 11.194 1.00 85.94 100 PHE A C 1
ATOM 879 O O . PHE A 1 100 ? -6.182 8.272 10.474 1.00 85.94 100 PHE A O 1
ATOM 886 N N . ASN A 1 101 ? -7.204 6.401 11.171 1.00 86.62 101 ASN A N 1
ATOM 887 C CA . ASN A 1 101 ? -6.449 5.492 10.302 1.00 86.62 101 ASN A CA 1
ATOM 888 C C . ASN A 1 101 ? -6.674 5.807 8.819 1.00 86.62 101 ASN A C 1
ATOM 890 O O . ASN A 1 101 ? -5.745 5.749 8.016 1.00 86.62 101 ASN A O 1
ATOM 894 N N . THR A 1 102 ? -7.911 6.139 8.449 1.00 87.62 102 THR A N 1
ATOM 895 C CA . THR A 1 102 ? -8.257 6.504 7.070 1.00 87.62 102 THR A CA 1
ATOM 896 C C . THR A 1 102 ? -7.648 7.851 6.691 1.00 87.62 102 THR A C 1
ATOM 898 O O . THR A 1 102 ? -7.061 7.966 5.619 1.00 87.62 102 THR A O 1
ATOM 901 N N . LEU A 1 103 ? -7.706 8.843 7.584 1.00 91.00 103 LEU A N 1
ATOM 902 C CA . LEU A 1 103 ? -7.079 10.152 7.395 1.00 91.00 103 LEU A CA 1
ATOM 903 C C . LEU A 1 103 ? -5.558 10.025 7.230 1.00 91.00 103 LEU A C 1
ATOM 905 O O . LEU A 1 103 ? -4.977 10.614 6.323 1.00 91.00 103 LEU A O 1
ATOM 909 N N . PHE A 1 104 ? -4.922 9.208 8.069 1.00 90.06 104 PHE A N 1
ATOM 910 C CA . PHE A 1 104 ? -3.491 8.933 8.001 1.00 90.06 104 PHE A CA 1
ATOM 911 C C . PHE A 1 104 ? -3.097 8.251 6.684 1.00 90.06 104 PHE A C 1
ATOM 913 O O . PHE A 1 104 ? -2.131 8.658 6.040 1.00 90.06 104 PHE A O 1
ATOM 920 N N . MET A 1 105 ? -3.873 7.260 6.236 1.00 88.94 105 MET A N 1
ATOM 921 C CA . MET A 1 105 ? -3.639 6.604 4.946 1.00 88.94 105 MET A CA 1
ATOM 922 C C . MET A 1 105 ? -3.815 7.565 3.768 1.00 88.94 105 MET A C 1
ATOM 924 O O . MET A 1 105 ? -2.996 7.546 2.854 1.00 88.94 105 MET A O 1
ATOM 928 N N . LEU A 1 106 ? -4.823 8.441 3.805 1.00 90.56 106 LEU A N 1
ATOM 929 C CA . LEU A 1 106 ? -5.022 9.477 2.785 1.00 90.56 106 LEU A CA 1
ATOM 930 C C . LEU A 1 106 ? -3.868 10.483 2.745 1.00 90.56 106 LEU A C 1
ATOM 932 O O . LEU A 1 106 ? -3.460 10.891 1.661 1.00 90.56 106 LEU A O 1
ATOM 936 N N . LEU A 1 107 ? -3.315 10.847 3.905 1.00 93.12 107 LEU A N 1
ATOM 937 C CA . LEU A 1 107 ? -2.161 11.740 4.000 1.00 93.12 107 LEU A CA 1
ATOM 938 C C . LEU A 1 107 ? -0.900 11.119 3.377 1.00 93.12 107 LEU A C 1
ATOM 940 O O . LEU A 1 107 ? -0.125 11.816 2.727 1.00 93.12 107 LEU A O 1
ATOM 944 N N . ILE A 1 108 ? -0.691 9.812 3.563 1.00 91.62 108 ILE A N 1
ATOM 945 C CA . ILE A 1 108 ? 0.495 9.095 3.064 1.00 91.62 108 ILE A CA 1
ATOM 946 C C . ILE A 1 108 ? 0.360 8.689 1.592 1.00 91.62 108 ILE A C 1
ATOM 948 O O . ILE A 1 108 ? 1.365 8.592 0.886 1.00 91.62 108 ILE A O 1
ATOM 952 N N . LEU A 1 109 ? -0.865 8.480 1.108 1.00 90.38 109 LEU A N 1
ATOM 953 C CA . LEU A 1 109 ? -1.163 8.084 -0.268 1.00 90.38 109 LEU A CA 1
ATOM 954 C C . LEU A 1 109 ? -0.409 8.895 -1.341 1.00 90.38 109 LEU A C 1
ATOM 956 O O . LEU A 1 109 ? 0.216 8.257 -2.190 1.00 90.38 109 LEU A O 1
ATOM 960 N N . PRO A 1 110 ? -0.373 10.245 -1.330 1.00 91.75 110 PRO A N 1
ATOM 961 C CA . PRO A 1 110 ? 0.382 10.998 -2.333 1.00 91.75 110 PRO A CA 1
ATOM 962 C C . PRO A 1 110 ? 1.884 10.676 -2.316 1.00 91.75 110 PRO A C 1
ATOM 964 O O . PRO A 1 110 ? 2.494 10.557 -3.376 1.00 91.75 110 PRO A O 1
ATOM 967 N N . PHE A 1 111 ? 2.480 10.457 -1.141 1.00 93.06 111 PHE A N 1
ATOM 968 C CA . PHE A 1 111 ? 3.893 10.082 -1.028 1.00 93.06 111 PHE A CA 1
ATOM 969 C C . PHE A 1 111 ? 4.151 8.675 -1.573 1.00 93.06 111 PHE A C 1
ATOM 971 O O . PHE A 1 111 ? 5.120 8.462 -2.299 1.00 93.06 111 PHE A O 1
ATOM 978 N N . MET A 1 112 ? 3.263 7.723 -1.279 1.00 90.56 112 MET A N 1
ATOM 979 C CA . MET A 1 112 ? 3.343 6.358 -1.810 1.00 90.56 112 MET A CA 1
ATOM 980 C C . MET A 1 112 ? 3.202 6.334 -3.335 1.00 90.56 112 MET A C 1
ATOM 982 O O . MET A 1 112 ? 3.962 5.643 -4.010 1.00 90.56 112 MET A O 1
ATOM 986 N N . VAL A 1 113 ? 2.288 7.131 -3.895 1.00 91.56 113 VAL A N 1
ATOM 987 C CA . VAL A 1 113 ? 2.125 7.270 -5.350 1.00 91.56 113 VAL A CA 1
ATOM 988 C C . VAL A 1 113 ? 3.380 7.865 -5.988 1.00 91.56 113 VAL A C 1
ATOM 990 O O . VAL A 1 113 ? 3.853 7.327 -6.986 1.00 91.56 113 VAL A O 1
ATOM 993 N N . LEU A 1 114 ? 3.972 8.908 -5.391 1.00 91.56 114 LEU A N 1
ATOM 994 C CA . LEU A 1 114 ? 5.240 9.475 -5.866 1.00 91.56 114 LEU A CA 1
ATOM 995 C C . LEU A 1 114 ? 6.358 8.428 -5.862 1.00 91.56 114 LEU A C 1
ATOM 997 O O . LEU A 1 114 ? 7.034 8.252 -6.874 1.00 91.56 114 LEU A O 1
ATOM 1001 N N . ILE A 1 115 ? 6.512 7.677 -4.768 1.00 90.62 115 ILE A N 1
ATOM 1002 C CA . ILE A 1 115 ? 7.465 6.561 -4.682 1.00 90.62 115 ILE A CA 1
ATOM 1003 C C . ILE A 1 115 ? 7.204 5.556 -5.815 1.00 90.62 115 ILE A C 1
ATOM 1005 O O . ILE A 1 115 ? 8.133 5.174 -6.526 1.00 90.62 115 ILE A O 1
ATOM 1009 N N . GLY A 1 116 ? 5.950 5.166 -6.043 1.00 86.88 116 GLY A N 1
ATOM 1010 C CA . GLY A 1 116 ? 5.565 4.273 -7.140 1.00 86.88 116 GLY A CA 1
ATOM 1011 C C . GLY A 1 116 ? 5.958 4.806 -8.518 1.00 86.88 116 GLY A C 1
ATOM 1012 O O . GLY A 1 116 ? 6.503 4.059 -9.332 1.00 86.88 116 GLY A O 1
ATOM 1013 N N . LEU A 1 117 ? 5.753 6.101 -8.753 1.00 91.12 117 LEU A N 1
ATOM 1014 C CA . LEU A 1 117 ? 6.075 6.774 -10.009 1.00 91.12 117 LEU A CA 1
ATOM 1015 C C . LEU A 1 117 ? 7.587 6.810 -10.286 1.00 91.12 117 LEU A C 1
ATOM 1017 O O . LEU A 1 117 ? 7.985 6.743 -11.445 1.00 91.12 117 LEU A O 1
ATOM 1021 N N . PHE A 1 118 ? 8.431 6.839 -9.249 1.00 89.94 118 PHE A N 1
ATOM 1022 C CA . PHE A 1 118 ? 9.891 6.750 -9.394 1.00 89.94 118 PHE A CA 1
ATOM 1023 C C . PHE A 1 118 ? 10.406 5.309 -9.511 1.00 89.94 118 PHE A C 1
ATOM 1025 O O . PHE A 1 118 ? 11.197 5.001 -10.404 1.00 89.94 118 PHE A O 1
ATOM 1032 N N . TYR A 1 119 ? 9.978 4.406 -8.626 1.00 89.00 119 TYR A N 1
ATOM 1033 C CA . TYR A 1 119 ? 10.511 3.039 -8.585 1.00 89.00 119 TYR A CA 1
ATOM 1034 C C . TYR A 1 119 ? 9.967 2.145 -9.704 1.00 89.00 119 TYR A C 1
ATOM 1036 O O . TYR A 1 119 ? 10.673 1.247 -10.172 1.00 89.00 119 TYR A O 1
ATOM 1044 N N . GLY A 1 120 ? 8.743 2.396 -10.170 1.00 88.88 120 GLY A N 1
ATOM 1045 C CA . GLY A 1 120 ? 8.110 1.628 -11.239 1.00 88.88 120 GLY A CA 1
ATOM 1046 C C . GLY A 1 120 ? 8.893 1.655 -12.561 1.00 88.88 120 GLY A C 1
ATOM 1047 O O . GLY A 1 120 ? 9.255 0.586 -13.066 1.00 88.88 120 GLY A O 1
ATOM 1048 N N . PRO A 1 121 ? 9.247 2.835 -13.109 1.00 90.12 121 PRO A N 1
ATOM 1049 C CA . PRO A 1 121 ? 10.087 2.944 -14.301 1.00 90.12 121 PRO A CA 1
ATOM 1050 C C . PRO A 1 121 ? 11.444 2.263 -14.151 1.00 90.12 121 PRO A C 1
ATOM 1052 O O . PRO A 1 121 ? 11.885 1.553 -15.056 1.00 90.12 121 PRO A O 1
ATOM 1055 N N . VAL A 1 122 ? 12.089 2.422 -12.993 1.00 91.06 122 VAL A N 1
ATOM 1056 C CA . VAL A 1 122 ? 13.393 1.806 -12.712 1.00 91.06 122 VAL A CA 1
ATOM 1057 C C . VAL A 1 122 ? 13.295 0.280 -12.748 1.00 91.06 122 VAL A C 1
ATOM 1059 O O . VAL A 1 122 ? 14.158 -0.379 -13.334 1.00 91.06 122 VAL A O 1
ATOM 1062 N N . TYR A 1 123 ? 12.236 -0.288 -12.171 1.00 89.94 123 TYR A N 1
ATOM 1063 C CA . TYR A 1 123 ? 12.000 -1.729 -12.178 1.00 89.94 123 TYR A CA 1
ATOM 1064 C C . TYR A 1 123 ? 11.803 -2.275 -13.599 1.00 89.94 123 TYR A C 1
ATOM 1066 O O . TYR A 1 123 ? 12.488 -3.219 -14.002 1.00 89.94 123 TYR A O 1
ATOM 1074 N N . VAL A 1 124 ? 10.914 -1.654 -14.383 1.00 88.50 124 VAL A N 1
ATOM 1075 C CA . VAL A 1 124 ? 10.641 -2.074 -15.769 1.00 88.50 124 VAL A CA 1
ATOM 1076 C C . VAL A 1 124 ? 11.900 -1.955 -16.625 1.00 88.50 124 VAL A C 1
ATOM 1078 O O . VAL A 1 124 ? 12.218 -2.875 -17.382 1.00 88.50 124 VAL A O 1
ATOM 1081 N N . PHE A 1 125 ? 12.660 -0.873 -16.449 1.00 88.31 125 PHE A N 1
ATOM 1082 C CA . PHE A 1 125 ? 13.909 -0.648 -17.167 1.00 88.31 125 PHE A CA 1
ATOM 1083 C C . PHE A 1 125 ? 14.936 -1.744 -16.872 1.00 88.31 125 PHE A C 1
ATOM 1085 O O . PHE A 1 125 ? 15.434 -2.384 -17.798 1.00 88.31 125 PHE A O 1
ATOM 1092 N N . ARG A 1 126 ? 15.203 -2.024 -15.589 1.00 87.81 126 ARG A N 1
ATOM 1093 C CA . ARG A 1 126 ? 16.142 -3.083 -15.179 1.00 87.81 126 ARG A CA 1
ATOM 1094 C C . ARG A 1 126 ? 15.710 -4.457 -15.683 1.00 87.81 126 ARG A C 1
ATOM 1096 O O . ARG A 1 126 ? 16.539 -5.188 -16.218 1.00 87.81 126 ARG A O 1
ATOM 1103 N N . SER A 1 127 ? 14.423 -4.784 -15.569 1.00 87.00 127 SER A N 1
ATOM 1104 C CA . SER A 1 127 ? 13.876 -6.063 -16.033 1.00 87.00 127 SER A CA 1
ATOM 1105 C C . SER A 1 127 ? 14.080 -6.257 -17.540 1.00 87.00 127 SER A C 1
ATOM 1107 O O . SER A 1 127 ? 14.557 -7.305 -17.981 1.00 87.00 127 SER A O 1
ATOM 1109 N N . LYS A 1 128 ? 13.789 -5.230 -18.349 1.00 85.50 128 LYS A N 1
ATOM 1110 C CA . LYS A 1 128 ? 13.959 -5.292 -19.808 1.00 85.50 128 LYS A CA 1
ATOM 1111 C C . LYS A 1 128 ? 15.420 -5.285 -20.241 1.00 85.50 128 LYS A C 1
ATOM 1113 O O . LYS A 1 128 ? 15.768 -6.014 -21.170 1.00 85.50 128 LYS A O 1
ATOM 1118 N N . LEU A 1 129 ? 16.276 -4.538 -19.548 1.00 86.69 129 LEU A N 1
ATOM 1119 C CA . LEU A 1 129 ? 17.719 -4.549 -19.782 1.00 86.69 129 LEU A CA 1
ATOM 1120 C C . LEU A 1 129 ? 18.315 -5.939 -19.504 1.00 86.69 129 LEU A C 1
ATOM 1122 O O . LEU A 1 129 ? 19.101 -6.449 -20.300 1.00 86.69 129 LEU A O 1
ATOM 1126 N N . GLN A 1 130 ? 17.897 -6.584 -18.413 1.00 86.88 130 GLN A N 1
ATOM 1127 C CA . GLN A 1 130 ? 18.339 -7.935 -18.066 1.00 86.88 130 GLN A CA 1
ATOM 1128 C C . GLN A 1 130 ? 17.869 -8.971 -19.099 1.00 86.88 130 GLN A C 1
ATOM 1130 O O . GLN A 1 130 ? 18.652 -9.826 -19.504 1.00 86.88 130 GLN A O 1
ATOM 1135 N N . GLN A 1 131 ? 16.629 -8.859 -19.591 1.00 84.81 131 GLN A N 1
ATOM 1136 C CA . GLN A 1 131 ? 16.121 -9.710 -20.679 1.00 84.81 131 GLN A CA 1
ATOM 1137 C C . GLN A 1 131 ? 16.942 -9.564 -21.969 1.00 84.81 131 GLN A C 1
ATOM 1139 O O . GLN A 1 131 ? 17.204 -10.560 -22.636 1.00 84.81 131 GLN A O 1
ATOM 1144 N N . TYR A 1 132 ? 17.359 -8.344 -22.312 1.00 82.31 132 TYR A N 1
ATOM 1145 C CA . TYR A 1 132 ? 18.202 -8.084 -23.482 1.00 82.31 132 TYR A CA 1
ATOM 1146 C C . TYR A 1 132 ? 19.610 -8.650 -23.325 1.00 82.31 132 TYR A C 1
ATOM 1148 O O . TYR A 1 132 ? 20.098 -9.316 -24.233 1.00 82.31 132 TYR A O 1
ATOM 1156 N N . ARG A 1 133 ? 20.230 -8.474 -22.151 1.00 82.25 133 ARG A N 1
ATOM 1157 C CA . ARG A 1 133 ? 21.543 -9.060 -21.853 1.00 82.25 133 ARG A CA 1
ATOM 1158 C C . ARG A 1 133 ? 21.527 -10.582 -22.006 1.00 82.25 133 ARG A C 1
ATOM 1160 O O . ARG A 1 133 ? 22.358 -11.127 -22.721 1.00 82.25 133 ARG A O 1
ATOM 1167 N N . ASN A 1 134 ? 20.532 -11.244 -21.415 1.00 83.25 134 ASN A N 1
ATOM 1168 C CA . ASN A 1 134 ? 20.382 -12.700 -21.489 1.00 83.25 134 ASN A CA 1
ATOM 1169 C C . ASN A 1 134 ? 20.116 -13.212 -22.918 1.00 83.25 134 ASN A C 1
ATOM 1171 O O . ASN A 1 134 ? 20.363 -14.378 -23.204 1.00 83.25 134 ASN A O 1
ATOM 1175 N N . ALA A 1 135 ? 19.577 -12.368 -23.804 1.00 79.81 135 ALA A N 1
ATOM 1176 C CA . ALA A 1 135 ? 19.312 -12.726 -25.196 1.00 79.81 135 ALA A CA 1
ATOM 1177 C C . ALA A 1 135 ? 20.555 -12.613 -26.099 1.00 79.81 135 ALA A C 1
ATOM 1179 O O . ALA A 1 135 ? 20.574 -13.223 -27.165 1.00 79.81 135 ALA A O 1
ATOM 1180 N N . ILE A 1 136 ? 21.559 -11.830 -25.693 1.00 75.81 136 ILE A N 1
ATOM 1181 C CA . ILE A 1 136 ? 22.795 -11.590 -26.458 1.00 75.81 136 ILE A CA 1
ATOM 1182 C C . ILE A 1 136 ? 23.934 -12.471 -25.949 1.00 75.81 136 ILE A C 1
ATOM 1184 O O . ILE A 1 136 ? 24.703 -12.997 -26.747 1.00 75.81 136 ILE A O 1
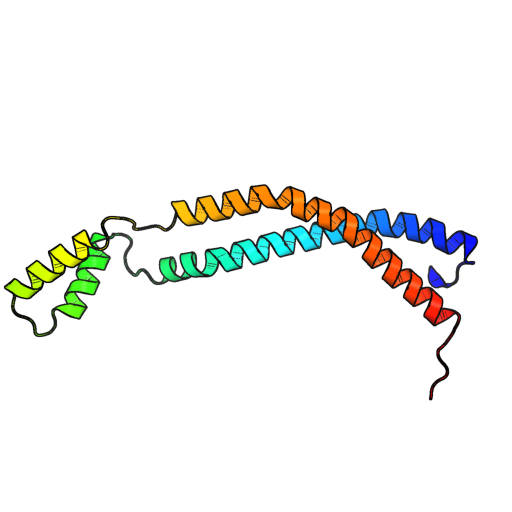ATOM 1188 N N . GLU A 1 137 ? 24.011 -12.672 -24.636 1.00 67.69 137 GLU A N 1
ATOM 1189 C CA . GLU A 1 137 ? 24.944 -13.590 -23.985 1.00 67.69 137 GLU A CA 1
ATOM 1190 C C . GLU A 1 137 ? 24.138 -14.736 -23.354 1.00 67.69 137 GLU A C 1
ATOM 1192 O O . GLU A 1 137 ? 23.776 -14.653 -22.174 1.00 67.69 137 GLU A O 1
ATOM 1197 N N . PRO A 1 138 ? 23.796 -15.804 -24.104 1.00 62.59 138 PRO A N 1
ATOM 1198 C CA . PRO A 1 138 ? 23.231 -16.989 -23.481 1.00 62.59 138 PRO A CA 1
ATOM 1199 C C . PRO A 1 138 ? 24.287 -17.559 -22.531 1.00 62.59 138 PRO A C 1
ATOM 1201 O O . PRO A 1 138 ? 25.386 -17.921 -22.948 1.00 62.59 138 PRO A O 1
ATOM 1204 N N . VAL A 1 139 ? 23.963 -17.601 -21.238 1.00 61.56 139 VAL A N 1
ATOM 1205 C CA . VAL A 1 139 ? 24.804 -18.241 -20.220 1.00 61.56 139 VAL A CA 1
ATOM 1206 C C . VAL A 1 139 ? 25.119 -19.660 -20.707 1.00 61.56 139 VAL A C 1
ATOM 1208 O O . VAL A 1 139 ? 24.170 -20.384 -21.025 1.00 61.56 139 VAL A O 1
ATOM 1211 N N . PRO A 1 140 ? 26.399 -20.072 -20.804 1.00 54.31 140 PRO A N 1
ATOM 1212 C CA . PRO A 1 140 ? 26.721 -21.430 -21.211 1.00 54.31 140 PRO A CA 1
ATOM 1213 C C . PRO A 1 140 ? 26.065 -22.387 -20.217 1.00 54.31 140 PRO A C 1
ATOM 1215 O O . PRO A 1 140 ? 26.276 -22.276 -19.006 1.00 54.31 140 PRO A O 1
ATOM 1218 N N . ALA A 1 141 ? 25.216 -23.279 -20.730 1.00 57.75 141 ALA A N 1
ATOM 1219 C CA . ALA A 1 141 ? 24.644 -24.356 -19.940 1.00 57.75 141 ALA A CA 1
ATOM 1220 C C . ALA A 1 141 ? 25.806 -25.165 -19.345 1.00 57.75 141 ALA A C 1
ATOM 1222 O O . ALA A 1 141 ? 26.682 -25.611 -20.086 1.00 57.75 141 ALA A O 1
ATOM 1223 N N . LYS A 1 142 ? 25.846 -25.258 -18.013 1.00 45.06 142 LYS A N 1
ATOM 1224 C CA . LYS A 1 142 ? 26.738 -26.185 -17.313 1.00 45.06 142 LYS A CA 1
ATOM 1225 C C . LYS A 1 142 ? 26.268 -27.613 -17.523 1.00 45.06 142 LYS A C 1
ATOM 1227 O O . LYS A 1 142 ? 25.032 -27.811 -17.506 1.00 45.06 142 LYS A O 1
#

pLDDT: mean 76.74, std 13.12, range [45.06, 93.12]

Secondary structure (DSSP, 8-state):
-GGGS-HHHHHHHHHHHIIIIIHHHHHHHHHHHHHHHHHHHHHHHHHHHHH---SSHHHHHHHHHHHH-TT--HHHHHHHHHHHHHHS-S-S-THHHHHHHHHHHHHHHHHHHHHHHHHHHHHHHHHHHHHHHHHHSPPPP-

Radius of gyration: 28.67 Å; chains: 1; bounding box: 53×38×78 Å